Protein AF-A0A4Z0CBY1-F1 (afdb_monomer_lite)

pLDDT: mean 79.62, std 15.65, range [50.09, 97.94]

Secondary structure (DSSP, 8-state):
-----------------------------PPPP----PPPP---TTPPP-------TT-SPPTT-EEEE-TTS-GGGSPPPB-HHHHTT---TT-EEEE-

Foldseek 3Di:
DDDDDDDDDDDDDDDDPDDDPDDDDDPPPDDPPPPPPDPDDPDDPPDPDPPDADDDPPLADDAQWKAKAAPPDDSVRGDDIDHPVVCVVVHDPRIDIGHD

Sequence (100 aa):
MPSVRLVLAALPLAALAACTVNPRPVVVTTPPPVVQATPAPPVVMGAPAAVTIDVPPGQYPAPGSCRIWVPGVAPANQAPSGACDDLQNRVPAGAVLLRG

Radius of gyration: 39.71 Å; chains: 1; bounding box: 47×83×96 Å

Organism: NCBI:txid2530451

Structure (mmCIF, N/CA/C/O backbone):
data_AF-A0A4Z0CBY1-F1
#
_entry.id   AF-A0A4Z0CBY1-F1
#
loop_
_atom_site.group_PDB
_atom_site.id
_atom_site.type_symbol
_atom_site.label_atom_id
_atom_site.label_alt_id
_atom_site.label_comp_id
_atom_site.label_asym_id
_atom_site.label_entity_id
_atom_site.label_seq_id
_atom_site.pdbx_PDB_ins_code
_atom_site.Cartn_x
_atom_site.Cartn_y
_atom_site.Cartn_z
_atom_site.occupancy
_atom_site.B_iso_or_equiv
_atom_site.auth_seq_id
_atom_site.auth_comp_id
_atom_site.auth_asym_id
_atom_site.auth_atom_id
_atom_site.pdbx_PDB_model_num
ATOM 1 N N . MET A 1 1 ? -12.225 70.119 82.633 1.00 50.62 1 MET A N 1
ATOM 2 C CA . MET A 1 1 ? -13.136 69.269 81.838 1.00 50.62 1 MET A CA 1
ATOM 3 C C . MET A 1 1 ? -14.352 70.109 81.482 1.00 50.62 1 MET A C 1
ATOM 5 O O . MET A 1 1 ? -15.044 70.540 82.395 1.00 50.62 1 MET A O 1
ATOM 9 N N . PRO A 1 2 ? -14.541 70.445 80.199 1.00 50.09 2 PRO A N 1
ATOM 10 C CA . PRO A 1 2 ? -15.838 70.120 79.615 1.00 50.09 2 PRO A CA 1
ATOM 11 C C . PRO A 1 2 ? -15.707 69.443 78.248 1.0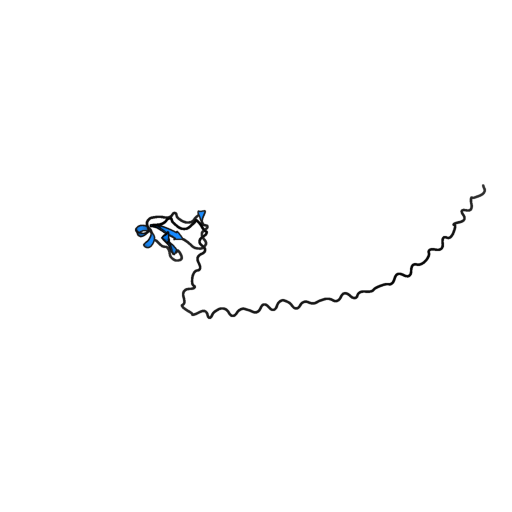0 50.09 2 PRO A C 1
ATOM 13 O O . PRO A 1 2 ? -14.931 69.835 77.380 1.00 50.09 2 PRO A O 1
ATOM 16 N N . SER A 1 3 ? -16.484 68.376 78.131 1.00 53.41 3 SER A N 1
ATOM 17 C CA . SER A 1 3 ? -16.562 67.436 77.027 1.00 53.41 3 SER A CA 1
ATOM 18 C C . SER A 1 3 ? -17.153 68.079 75.772 1.00 53.41 3 SER A C 1
ATOM 20 O O . SER A 1 3 ? -18.231 68.673 75.810 1.00 53.41 3 SER A O 1
ATOM 22 N N . VAL A 1 4 ? -16.453 67.913 74.651 1.00 55.19 4 VAL A N 1
ATOM 23 C CA . VAL A 1 4 ? -16.911 68.282 73.308 1.00 55.19 4 VAL A CA 1
ATOM 24 C C . VAL A 1 4 ? -18.153 67.457 72.967 1.00 55.19 4 VAL A C 1
ATOM 26 O O . VAL A 1 4 ? -18.101 66.229 72.918 1.00 55.19 4 VAL A O 1
ATOM 29 N N . ARG A 1 5 ? -19.288 68.126 72.745 1.00 58.84 5 ARG A N 1
ATOM 30 C CA . ARG A 1 5 ? -20.502 67.506 72.203 1.00 58.84 5 ARG A CA 1
ATOM 31 C C . ARG A 1 5 ? -20.421 67.536 70.681 1.00 58.84 5 ARG A C 1
ATOM 33 O O . ARG A 1 5 ? -20.614 68.582 70.072 1.00 58.84 5 ARG A O 1
ATOM 40 N N . LEU A 1 6 ? -20.115 66.390 70.081 1.00 55.84 6 LEU A N 1
ATOM 41 C CA . LEU A 1 6 ? -20.152 66.208 68.635 1.00 55.84 6 LEU A CA 1
ATOM 42 C C . LEU A 1 6 ? -21.621 66.107 68.194 1.00 55.84 6 LEU A C 1
ATOM 44 O O . LEU A 1 6 ? -22.297 65.123 68.490 1.00 55.84 6 LEU A O 1
ATOM 48 N N . VAL A 1 7 ? -22.134 67.141 67.530 1.00 60.75 7 VAL A N 1
ATOM 49 C CA . VAL A 1 7 ? -23.471 67.126 66.923 1.00 60.75 7 VAL A CA 1
ATOM 50 C C . VAL A 1 7 ? -23.339 66.471 65.549 1.00 60.75 7 VAL A C 1
ATOM 52 O O . VAL A 1 7 ? -22.782 67.069 64.631 1.00 60.75 7 VAL A O 1
ATO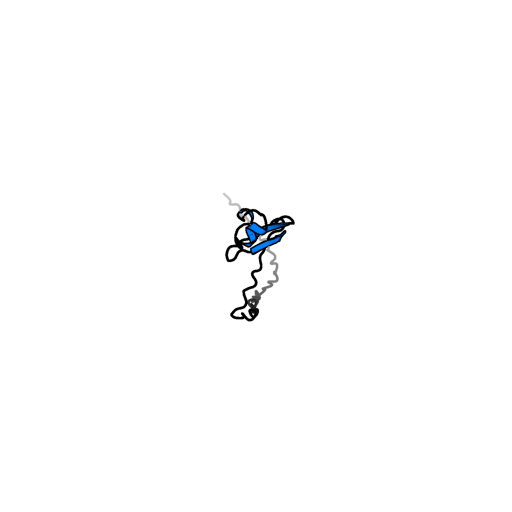M 55 N N . LEU A 1 8 ? -23.803 65.225 65.411 1.00 57.16 8 LEU A N 1
ATOM 56 C CA . LEU A 1 8 ? -23.900 64.570 64.106 1.00 57.16 8 LEU A CA 1
ATOM 57 C C . LEU A 1 8 ? -24.953 65.293 63.255 1.00 57.16 8 LEU A C 1
ATOM 59 O O . LEU A 1 8 ? -26.140 65.278 63.576 1.00 57.16 8 LEU A O 1
ATOM 63 N N . ALA A 1 9 ? -24.511 65.909 62.161 1.00 59.72 9 ALA A N 1
ATOM 64 C CA . ALA A 1 9 ? -25.389 66.433 61.126 1.00 59.72 9 ALA A CA 1
ATOM 65 C C . ALA A 1 9 ? -26.047 65.264 60.374 1.00 59.72 9 ALA A C 1
ATOM 67 O O . ALA A 1 9 ? -25.369 64.445 59.753 1.00 59.72 9 ALA A O 1
ATOM 68 N N . ALA A 1 10 ? -27.374 65.182 60.446 1.00 59.53 10 ALA A N 1
ATOM 69 C CA . ALA A 1 10 ? -28.168 64.223 59.692 1.00 59.53 10 ALA A CA 1
ATOM 70 C C . ALA A 1 10 ? -28.233 64.651 58.216 1.00 59.53 10 ALA A C 1
ATOM 72 O O . ALA A 1 10 ? -28.853 65.662 57.890 1.00 59.53 10 ALA A O 1
ATOM 73 N N . LEU A 1 11 ? -27.606 63.887 57.317 1.00 60.53 11 LEU A N 1
ATOM 74 C CA . LEU A 1 11 ? -27.865 63.992 55.880 1.00 60.53 11 LEU A CA 1
ATOM 75 C C . LEU A 1 11 ? -29.094 63.137 55.527 1.00 60.53 11 LEU A C 1
ATOM 77 O O . LEU A 1 11 ? -29.078 61.937 55.815 1.00 60.53 11 LEU A O 1
ATOM 81 N N . PRO A 1 12 ? -30.140 63.687 54.883 1.00 58.41 12 PRO A N 1
ATOM 82 C CA . PRO A 1 12 ? -31.221 62.863 54.368 1.00 58.41 12 PRO A CA 1
ATOM 83 C C . PRO A 1 12 ? -30.738 62.151 53.097 1.00 58.41 12 PRO A C 1
ATOM 85 O O . PRO A 1 12 ? -30.523 62.778 52.060 1.00 58.41 12 PRO A O 1
ATOM 88 N N . LEU A 1 13 ? -30.553 60.830 53.180 1.00 62.88 13 LEU A N 1
ATOM 89 C CA . LEU A 1 13 ? -30.376 59.979 52.005 1.00 62.88 13 LEU A CA 1
ATOM 90 C C . LEU A 1 13 ? -31.668 60.009 51.177 1.00 62.88 13 LEU A C 1
ATOM 92 O O . LEU A 1 13 ? -32.699 59.486 51.598 1.00 62.88 13 LEU A O 1
ATOM 96 N N . ALA A 1 14 ? -31.608 60.605 49.988 1.00 61.78 14 ALA A N 1
ATOM 97 C CA . ALA A 1 14 ? -32.665 60.499 48.992 1.00 61.78 14 ALA A CA 1
ATOM 98 C C . ALA A 1 14 ? -32.773 59.038 48.515 1.00 61.78 14 ALA A C 1
ATOM 100 O O . ALA A 1 14 ? -31.849 58.500 47.904 1.00 61.78 14 ALA A O 1
ATOM 101 N N . ALA A 1 15 ? -33.897 58.385 48.816 1.00 64.19 15 ALA A N 1
ATOM 102 C CA . ALA A 1 15 ? -34.186 57.025 48.376 1.00 64.19 15 ALA A CA 1
ATOM 103 C C . ALA A 1 15 ? -34.535 57.020 46.878 1.00 64.19 15 ALA A C 1
ATOM 105 O O . ALA A 1 15 ? -35.635 57.401 46.480 1.00 64.19 15 ALA A O 1
ATOM 106 N N . LEU A 1 16 ? -33.595 56.586 46.037 1.00 64.88 16 LEU A N 1
ATOM 107 C CA . LEU A 1 16 ? -33.870 56.257 44.640 1.00 64.88 16 LEU A CA 1
ATOM 108 C C . LEU A 1 16 ? -34.710 54.973 44.606 1.00 64.88 16 LEU A C 1
ATOM 110 O O . LEU A 1 16 ? -34.210 53.887 44.894 1.00 64.88 16 LEU A O 1
ATOM 114 N N . ALA A 1 17 ? -35.995 55.097 44.271 1.00 64.50 17 ALA A N 1
ATOM 115 C CA . ALA A 1 17 ? -36.850 53.956 43.968 1.00 64.50 17 ALA A CA 1
ATOM 116 C C . ALA A 1 17 ? -36.345 53.289 42.678 1.00 64.50 17 ALA A C 1
ATOM 118 O O . ALA A 1 17 ? -36.620 53.747 41.571 1.00 64.50 17 ALA A O 1
ATOM 119 N N . ALA A 1 18 ? -35.547 52.232 42.823 1.00 65.19 18 ALA A N 1
ATOM 120 C CA . ALA A 1 18 ? -35.078 51.426 41.707 1.00 65.19 18 ALA A CA 1
ATOM 121 C C . ALA A 1 18 ? -36.222 50.535 41.197 1.00 65.19 18 ALA A C 1
ATOM 123 O O . ALA A 1 18 ? -36.791 49.750 41.955 1.00 65.19 18 ALA A O 1
ATOM 124 N N . CYS A 1 19 ? -36.555 50.639 39.909 1.00 67.44 19 CYS A N 1
ATOM 125 C CA . CYS A 1 19 ? -37.484 49.734 39.238 1.00 67.44 19 CYS A CA 1
ATOM 126 C C . CYS A 1 19 ? -36.908 48.309 39.259 1.00 67.44 19 CYS A C 1
ATOM 128 O O . CYS A 1 19 ? -35.989 47.996 38.500 1.00 67.44 19 CYS A O 1
ATOM 130 N N . THR A 1 20 ? -37.418 47.432 40.121 1.00 66.88 20 THR A N 1
ATOM 131 C CA . THR A 1 20 ? -36.974 46.036 40.179 1.00 66.88 20 THR A CA 1
ATOM 132 C C . THR A 1 20 ? -37.615 45.241 39.043 1.00 66.88 20 THR A C 1
ATOM 134 O O . THR A 1 20 ? -38.704 44.684 39.162 1.00 66.88 20 THR A O 1
ATOM 137 N N . VAL A 1 21 ? -36.930 45.173 37.901 1.00 68.88 21 VAL A N 1
ATOM 138 C CA . VAL A 1 21 ? -37.229 44.159 36.883 1.00 68.88 21 VAL A CA 1
ATOM 139 C C . VAL A 1 21 ? -36.863 42.811 37.501 1.00 68.88 21 VAL A C 1
ATOM 141 O O . VAL A 1 21 ? -35.699 42.574 37.811 1.00 68.88 21 VAL A O 1
ATOM 144 N N . ASN A 1 22 ? -37.853 41.946 37.730 1.00 71.38 22 ASN A N 1
ATOM 145 C CA . ASN A 1 22 ? -37.641 40.587 38.226 1.00 71.38 22 ASN A CA 1
ATOM 146 C C . ASN A 1 22 ? -37.798 39.598 37.060 1.00 71.38 22 ASN A C 1
ATOM 148 O O . ASN A 1 22 ? -38.897 39.070 36.853 1.00 71.38 22 ASN A O 1
ATOM 152 N N . PRO A 1 23 ? -36.757 39.388 36.232 1.00 72.31 23 PRO A N 1
ATOM 153 C CA . PRO A 1 23 ? -36.848 38.445 35.135 1.00 72.31 23 PRO A CA 1
ATOM 154 C C . PRO A 1 23 ? -36.882 37.033 35.721 1.00 72.31 23 PRO A C 1
ATOM 156 O O . PRO A 1 23 ? -35.905 36.553 36.294 1.00 72.31 23 PRO A O 1
ATOM 159 N N . ARG A 1 24 ? -38.015 36.341 35.572 1.00 77.12 24 ARG A N 1
ATOM 160 C CA . ARG A 1 24 ? -38.037 34.893 35.788 1.00 77.12 24 ARG A CA 1
ATOM 161 C C . ARG A 1 24 ? -37.128 34.250 34.735 1.00 77.12 24 ARG A C 1
ATOM 163 O O . ARG A 1 24 ? -37.316 34.534 33.551 1.00 77.12 24 ARG A O 1
ATOM 170 N N . PRO A 1 25 ? -36.175 33.389 35.121 1.00 75.44 25 PRO A N 1
ATOM 171 C CA . PRO A 1 25 ? -35.390 32.655 34.145 1.00 75.44 25 PRO A CA 1
ATOM 172 C C . PRO A 1 25 ? -36.321 31.699 33.392 1.00 75.44 25 PRO A C 1
ATOM 174 O O . PRO A 1 25 ? -36.916 30.797 33.981 1.00 75.44 25 PRO A O 1
ATOM 177 N N . VAL A 1 26 ? -36.474 31.916 32.085 1.00 75.50 26 VAL A N 1
ATOM 178 C CA . VAL A 1 26 ? -37.129 30.950 31.201 1.00 75.50 26 VAL A CA 1
ATOM 179 C C . VAL A 1 26 ? -36.092 29.884 30.884 1.00 75.50 26 VAL A C 1
ATOM 181 O O . VAL A 1 26 ? -35.126 30.138 30.166 1.00 75.50 26 VAL A O 1
ATOM 184 N N . VAL A 1 27 ? -36.270 28.694 31.451 1.00 76.44 27 VAL A N 1
ATOM 185 C CA . VAL A 1 27 ? -35.451 27.535 31.097 1.00 76.44 27 VAL A CA 1
ATOM 186 C C . VAL A 1 27 ? -35.897 27.082 29.712 1.00 76.44 27 VAL A C 1
ATOM 188 O O . VAL A 1 27 ? -36.935 26.442 29.557 1.00 76.44 27 VAL A O 1
ATOM 191 N N . VAL A 1 28 ? -35.124 27.450 28.694 1.00 77.69 28 VAL A N 1
ATOM 192 C CA . VAL A 1 28 ? -35.289 26.911 27.345 1.00 77.69 28 VAL A CA 1
ATOM 193 C C . VAL A 1 28 ? -34.746 25.488 27.377 1.00 77.69 28 VAL A C 1
ATOM 195 O O . VAL A 1 28 ? -33.553 25.261 27.192 1.00 77.69 28 VAL A O 1
ATOM 198 N N . THR A 1 29 ? -35.608 24.517 27.669 1.00 71.81 29 THR A N 1
ATOM 199 C CA . THR A 1 29 ? -35.266 23.111 27.461 1.00 71.81 29 THR A CA 1
ATOM 200 C C . THR A 1 29 ? -35.297 22.861 25.964 1.00 71.81 29 THR A C 1
ATOM 202 O O . THR A 1 29 ? -36.351 22.574 25.392 1.00 71.81 29 THR A O 1
ATOM 205 N N . THR A 1 30 ? -34.154 23.020 25.304 1.00 77.56 30 THR A N 1
ATOM 206 C CA . THR A 1 30 ? -33.980 22.464 23.968 1.00 77.56 30 THR A CA 1
ATOM 207 C C . THR A 1 30 ? -34.185 20.952 24.074 1.00 77.56 30 THR A C 1
ATOM 209 O O . THR A 1 30 ? -33.515 20.308 24.886 1.00 77.56 30 THR A O 1
ATOM 212 N N . PRO A 1 31 ? -35.129 20.363 23.316 1.00 80.38 31 PRO A N 1
ATOM 213 C CA . PRO A 1 31 ? -35.218 18.916 23.246 1.00 80.38 31 PRO A CA 1
ATOM 214 C C . PRO A 1 31 ? -33.866 18.371 22.762 1.00 80.38 31 PRO A C 1
ATOM 216 O O . PRO A 1 31 ? -33.200 19.031 21.953 1.00 80.38 31 PRO A O 1
ATOM 219 N N . PRO A 1 32 ? -33.429 17.202 23.262 1.00 78.00 32 PRO A N 1
ATOM 220 C CA . PRO A 1 32 ? -32.211 16.584 22.766 1.00 78.00 32 PRO A CA 1
ATOM 221 C C . PRO A 1 32 ? -32.315 16.431 21.243 1.00 78.00 32 PRO A C 1
ATOM 223 O O . PRO A 1 32 ? -33.414 16.169 20.737 1.00 78.00 32 PRO A O 1
ATOM 226 N N . PRO A 1 33 ? -31.209 16.600 20.498 1.00 76.38 33 PRO A N 1
ATOM 227 C CA . PRO A 1 33 ? -31.223 16.342 19.070 1.00 76.38 33 PRO A CA 1
ATOM 228 C C . PRO A 1 33 ? -31.716 14.912 18.860 1.00 76.38 33 PRO A C 1
ATOM 230 O O . PRO A 1 33 ? -31.129 13.959 19.376 1.00 76.38 33 PRO A O 1
ATOM 233 N N . VAL A 1 34 ? -32.831 14.766 18.143 1.00 74.50 34 VAL A N 1
ATOM 234 C CA . VAL A 1 34 ? -33.314 13.453 17.730 1.00 74.50 34 VAL A CA 1
ATOM 235 C C . VAL A 1 34 ? -32.276 12.930 16.750 1.00 74.50 34 VAL A C 1
ATOM 237 O O . VAL A 1 34 ? -32.218 13.368 15.602 1.00 74.50 34 VAL A O 1
ATOM 240 N N . VAL A 1 35 ? -31.411 12.036 17.225 1.00 70.69 35 VAL A N 1
ATOM 241 C CA . VAL A 1 35 ? -30.482 11.305 16.369 1.00 70.69 35 VAL A CA 1
ATOM 242 C C . VAL A 1 35 ? -31.344 10.383 15.517 1.00 70.69 35 VAL A C 1
ATOM 244 O O . VAL A 1 35 ? -31.738 9.300 15.947 1.00 70.69 35 VAL A O 1
ATOM 247 N N . GLN A 1 36 ? -31.716 10.849 14.327 1.00 61.75 36 GLN A N 1
ATOM 248 C CA . GLN A 1 36 ? -32.329 9.993 13.326 1.00 61.75 36 GLN A CA 1
ATOM 249 C C . GLN A 1 36 ? -31.273 8.961 12.948 1.00 61.75 36 GLN A C 1
ATOM 251 O O . GLN A 1 36 ? -30.263 9.295 12.332 1.00 61.75 36 GLN A O 1
ATOM 256 N N . ALA A 1 37 ? -31.478 7.717 13.374 1.00 66.25 37 ALA A N 1
ATOM 257 C CA . ALA A 1 37 ? -30.669 6.614 12.900 1.00 66.25 37 ALA A CA 1
ATOM 258 C C . ALA A 1 37 ? -30.859 6.543 11.383 1.00 66.25 37 ALA A C 1
ATOM 260 O O . ALA A 1 37 ? -31.934 6.180 10.901 1.00 66.25 37 ALA A O 1
ATOM 261 N N . THR A 1 38 ? -29.836 6.940 10.631 1.00 69.25 38 THR A N 1
ATOM 262 C CA . THR A 1 38 ? -29.784 6.682 9.198 1.00 69.25 38 THR A CA 1
ATOM 263 C C . THR A 1 38 ? -29.928 5.171 9.033 1.00 69.25 38 THR A C 1
ATOM 265 O O . THR A 1 38 ? -29.148 4.439 9.652 1.00 69.25 38 THR A O 1
ATOM 268 N N . PRO A 1 39 ? -30.916 4.669 8.270 1.00 71.69 39 PRO A N 1
ATOM 269 C CA . PRO A 1 39 ? -31.013 3.243 8.018 1.00 71.69 39 PRO A CA 1
ATOM 270 C C . PRO A 1 39 ? -29.682 2.783 7.431 1.00 71.69 39 PRO A C 1
ATOM 272 O O . PRO A 1 39 ? -29.229 3.327 6.421 1.00 71.69 39 PRO A O 1
ATOM 275 N N . ALA A 1 40 ? -29.027 1.829 8.094 1.00 66.88 40 ALA A N 1
ATOM 276 C CA . ALA A 1 40 ? -27.856 1.191 7.522 1.00 66.88 40 ALA A CA 1
ATOM 277 C C . ALA A 1 40 ? -28.247 0.663 6.129 1.00 66.88 40 ALA A C 1
ATOM 279 O O . ALA A 1 40 ? -29.354 0.128 5.982 1.00 66.88 40 ALA A O 1
ATOM 280 N N . PRO A 1 41 ? -27.394 0.825 5.101 1.00 75.31 41 PRO A N 1
ATOM 281 C CA . PRO A 1 41 ? -27.658 0.206 3.811 1.00 75.31 41 PRO A CA 1
ATOM 282 C C . PRO A 1 41 ? -27.912 -1.294 4.026 1.00 75.31 41 PRO A C 1
ATOM 284 O O . PRO A 1 41 ? -27.296 -1.884 4.921 1.00 75.31 41 PRO A O 1
ATOM 287 N N . PRO A 1 42 ? -28.824 -1.919 3.257 1.00 68.62 42 PRO A N 1
ATOM 288 C CA . PRO A 1 42 ? -29.117 -3.335 3.412 1.00 68.62 42 PRO A CA 1
ATOM 289 C C . PRO A 1 42 ? -27.815 -4.122 3.277 1.00 68.62 42 PRO A C 1
ATOM 291 O O . PRO A 1 42 ? -27.174 -4.127 2.226 1.00 68.62 42 PRO A O 1
ATOM 294 N N . VAL A 1 43 ? -27.399 -4.746 4.378 1.00 61.84 43 VAL A N 1
ATOM 295 C CA . VAL A 1 43 ? -26.193 -5.564 4.414 1.00 61.84 43 VAL A CA 1
ATOM 296 C C . VAL A 1 43 ? -26.529 -6.842 3.656 1.00 61.84 43 VAL A C 1
ATOM 298 O O . VAL A 1 43 ? -27.196 -7.734 4.177 1.00 61.84 43 VAL A O 1
ATOM 301 N N . VAL A 1 44 ? -26.138 -6.909 2.385 1.00 69.81 44 VAL A N 1
ATOM 302 C CA . VAL A 1 44 ? -26.230 -8.144 1.605 1.00 69.81 44 VAL A CA 1
ATOM 303 C C . VAL A 1 44 ? -25.278 -9.140 2.259 1.00 69.81 44 VAL A C 1
ATOM 305 O O . VAL A 1 44 ? -24.063 -8.948 2.216 1.00 69.81 44 VAL A O 1
ATOM 308 N N . MET A 1 45 ? -25.817 -10.185 2.893 1.00 54.56 45 MET A N 1
ATOM 309 C CA . MET A 1 45 ? -25.024 -11.302 3.411 1.00 54.56 45 MET A CA 1
ATOM 310 C C . MET A 1 45 ? -24.259 -11.935 2.239 1.00 54.56 45 MET A C 1
ATOM 312 O O . MET A 1 45 ? -24.825 -12.710 1.476 1.00 54.56 45 MET A O 1
ATOM 316 N N . GLY A 1 46 ? -22.993 -11.545 2.059 1.00 60.47 46 GLY A N 1
ATOM 317 C CA . GLY A 1 46 ? -22.115 -12.056 1.002 1.00 60.47 46 GLY A CA 1
ATOM 318 C C . GLY A 1 46 ? -21.566 -11.026 0.010 1.00 60.47 46 GLY A C 1
ATOM 319 O O . GLY A 1 46 ? -20.727 -11.399 -0.806 1.00 60.47 46 GLY A O 1
ATOM 320 N N . ALA A 1 47 ? -21.959 -9.748 0.067 1.00 51.97 47 ALA A N 1
ATOM 321 C CA . ALA A 1 47 ? -21.206 -8.723 -0.659 1.00 51.97 47 ALA A CA 1
ATOM 322 C C . ALA A 1 47 ? -19.898 -8.453 0.107 1.00 51.97 47 ALA A C 1
ATOM 324 O O . ALA A 1 47 ? -19.974 -8.143 1.301 1.00 51.97 47 ALA A O 1
ATOM 325 N N . PRO A 1 48 ? -18.705 -8.569 -0.514 1.00 57.75 48 PRO A N 1
ATOM 326 C CA . PRO A 1 48 ? -17.494 -8.115 0.149 1.00 57.75 48 PRO A CA 1
ATOM 327 C C . PRO A 1 48 ? -17.699 -6.638 0.469 1.00 57.75 48 PRO A C 1
ATOM 329 O O . PRO A 1 48 ? -18.040 -5.852 -0.418 1.00 57.75 48 PRO A O 1
ATOM 332 N N . ALA A 1 49 ? -17.549 -6.270 1.742 1.00 61.41 49 ALA A N 1
ATOM 333 C CA . ALA A 1 49 ? -17.506 -4.870 2.118 1.00 61.41 49 ALA A CA 1
ATOM 334 C C . ALA A 1 49 ? -16.454 -4.216 1.220 1.00 61.41 49 ALA A C 1
ATOM 336 O O . ALA A 1 49 ? -15.301 -4.649 1.211 1.00 61.41 49 ALA A O 1
ATOM 337 N N . ALA A 1 50 ? -16.867 -3.248 0.402 1.00 61.25 50 ALA A N 1
ATOM 338 C CA . ALA A 1 50 ? -15.927 -2.487 -0.396 1.00 61.25 50 ALA A CA 1
ATOM 339 C C . ALA A 1 50 ? -14.925 -1.869 0.583 1.00 61.25 50 ALA A C 1
ATOM 341 O O . ALA A 1 50 ? -15.289 -1.030 1.408 1.00 61.25 50 ALA A O 1
ATOM 342 N N . VAL A 1 51 ? -13.685 -2.357 0.558 1.00 64.88 51 VAL A N 1
ATOM 343 C CA . VAL A 1 51 ? -12.630 -1.817 1.407 1.00 64.88 51 VAL A CA 1
ATOM 344 C C . VAL A 1 51 ? -12.227 -0.501 0.763 1.00 64.88 51 VAL A C 1
ATOM 346 O O . VAL A 1 51 ? -11.529 -0.488 -0.247 1.00 64.88 51 VAL A O 1
ATOM 349 N N . THR A 1 52 ? -12.714 0.611 1.306 1.00 74.31 52 THR A N 1
ATOM 350 C CA . THR A 1 52 ? -12.189 1.931 0.957 1.00 74.31 52 THR A CA 1
ATOM 351 C C . THR A 1 52 ? -10.786 2.033 1.538 1.00 74.31 52 THR A C 1
ATOM 353 O O . THR A 1 52 ? -10.594 1.873 2.743 1.00 74.31 52 THR A O 1
ATOM 356 N N . ILE A 1 53 ? -9.798 2.262 0.679 1.00 82.38 53 ILE A N 1
ATOM 357 C CA . ILE A 1 53 ? -8.389 2.307 1.065 1.00 82.38 53 ILE A CA 1
ATOM 358 C C . ILE A 1 53 ? -7.930 3.747 0.940 1.00 82.38 53 ILE A C 1
ATOM 360 O O . ILE A 1 53 ? -7.944 4.308 -0.152 1.00 82.38 53 ILE A O 1
ATOM 364 N N . ASP A 1 54 ? -7.539 4.337 2.063 1.00 87.94 54 ASP A N 1
ATOM 365 C CA . ASP A 1 54 ? -7.001 5.691 2.097 1.00 87.94 54 ASP A CA 1
ATOM 366 C C . ASP A 1 54 ? -5.477 5.625 1.941 1.00 87.94 54 ASP A C 1
ATOM 368 O O . ASP A 1 54 ? -4.756 5.160 2.831 1.00 87.94 54 ASP A O 1
ATOM 372 N N . VAL A 1 55 ? -4.996 6.001 0.756 1.00 92.31 55 VAL A N 1
ATOM 373 C CA . VAL A 1 55 ? -3.569 6.086 0.435 1.00 92.31 55 VAL A CA 1
ATOM 374 C C . VAL A 1 55 ? -3.213 7.569 0.344 1.00 92.31 55 VAL A C 1
ATOM 376 O O . VAL A 1 55 ? -3.669 8.236 -0.591 1.00 92.31 55 VAL A O 1
ATOM 379 N N . PRO A 1 56 ? -2.388 8.103 1.264 1.00 92.06 56 PRO A N 1
ATOM 380 C CA . PRO A 1 56 ? -2.015 9.509 1.238 1.00 92.06 56 PRO A CA 1
ATOM 381 C C . PRO A 1 56 ? -1.328 9.912 -0.079 1.00 92.06 56 PRO A C 1
ATOM 383 O O . PRO A 1 56 ? -0.581 9.113 -0.660 1.00 92.06 56 PRO A O 1
ATOM 386 N N . PRO A 1 57 ? -1.504 11.163 -0.540 1.00 89.88 57 PRO A N 1
ATOM 387 C CA . PRO A 1 57 ? -0.783 11.680 -1.699 1.00 89.88 57 PRO A CA 1
ATOM 388 C C . PRO A 1 57 ? 0.732 11.482 -1.565 1.00 89.88 57 PRO A C 1
ATOM 390 O O . PRO A 1 57 ? 1.303 11.641 -0.487 1.00 89.88 57 PRO A O 1
ATOM 393 N N . GLY A 1 58 ? 1.387 11.108 -2.666 1.00 90.69 58 GLY A N 1
ATOM 394 C CA . GLY A 1 58 ? 2.827 10.823 -2.689 1.00 90.69 58 GLY A CA 1
ATOM 395 C C . GLY A 1 58 ? 3.228 9.443 -2.153 1.00 90.69 58 GLY A C 1
ATOM 396 O O . GLY A 1 58 ? 4.404 9.104 -2.217 1.00 90.69 58 GLY A O 1
ATOM 397 N N . GLN A 1 59 ? 2.282 8.629 -1.665 1.00 95.06 59 GLN A N 1
ATOM 398 C CA . GLN A 1 59 ? 2.548 7.241 -1.253 1.00 95.06 59 GLN A CA 1
ATOM 399 C C . GLN A 1 59 ? 2.272 6.203 -2.345 1.00 95.06 59 GLN A C 1
ATOM 401 O O . GLN A 1 59 ? 2.531 5.010 -2.149 1.00 95.06 59 GLN A O 1
ATOM 406 N N . TYR A 1 60 ? 1.770 6.648 -3.496 1.00 95.44 60 TYR A N 1
ATOM 407 C CA . TYR A 1 60 ? 1.638 5.798 -4.668 1.00 95.44 60 TYR A CA 1
ATOM 408 C C . TYR A 1 60 ? 3.023 5.449 -5.235 1.00 95.44 60 TYR A C 1
ATOM 410 O O . TYR A 1 60 ? 3.927 6.288 -5.206 1.00 95.44 60 TYR A O 1
ATOM 418 N N . PRO A 1 61 ? 3.210 4.216 -5.736 1.00 96.50 61 PRO A N 1
ATOM 419 C CA . PRO A 1 61 ? 4.403 3.858 -6.492 1.00 96.50 61 PRO A CA 1
ATOM 420 C C . PRO A 1 61 ? 4.595 4.776 -7.710 1.00 96.50 61 PRO A C 1
ATOM 422 O O . PRO A 1 61 ? 3.648 5.378 -8.207 1.00 96.50 61 PRO A O 1
ATOM 425 N N . ALA A 1 62 ? 5.831 4.875 -8.198 1.00 96.50 62 ALA A N 1
ATOM 426 C CA . ALA A 1 62 ? 6.124 5.591 -9.436 1.00 96.50 62 ALA A CA 1
ATOM 427 C C . ALA A 1 62 ? 5.537 4.848 -10.655 1.00 96.50 62 ALA A C 1
ATOM 429 O O . ALA A 1 62 ? 5.383 3.621 -10.580 1.00 96.50 62 ALA A O 1
ATOM 430 N N . PRO A 1 63 ? 5.290 5.541 -11.785 1.00 96.81 63 PRO A N 1
ATOM 431 C CA . PRO A 1 63 ? 4.800 4.919 -13.012 1.00 96.81 63 PRO A CA 1
ATOM 432 C C . PRO A 1 63 ? 5.593 3.677 -13.413 1.00 96.81 63 PRO A C 1
ATOM 434 O O . PRO A 1 63 ? 6.821 3.714 -13.502 1.00 96.81 63 PRO A O 1
ATOM 437 N N . GLY A 1 64 ? 4.887 2.567 -13.637 1.00 95.56 64 GLY A N 1
ATOM 438 C CA . GLY A 1 64 ? 5.496 1.284 -14.015 1.00 95.56 64 GLY A CA 1
ATOM 439 C C . GLY A 1 64 ? 6.040 0.445 -12.850 1.00 95.56 64 GLY A C 1
ATOM 440 O O . GLY A 1 64 ? 6.545 -0.652 -13.080 1.00 95.56 64 GLY A O 1
ATOM 441 N N . SER A 1 65 ? 5.907 0.913 -11.606 1.00 97.75 65 SER A N 1
ATOM 442 C CA . SER A 1 65 ? 6.197 0.129 -10.400 1.00 97.75 65 SER A CA 1
ATOM 443 C C . SER A 1 65 ? 4.919 -0.217 -9.635 1.00 97.75 65 SER A C 1
ATOM 445 O O . SER A 1 65 ? 3.874 0.421 -9.796 1.00 97.75 65 SER A O 1
ATOM 447 N N . CYS A 1 66 ? 5.001 -1.246 -8.795 1.00 97.94 66 CYS A N 1
ATOM 448 C CA . CYS A 1 66 ? 3.912 -1.648 -7.915 1.00 97.94 66 CYS A CA 1
ATOM 449 C C . CYS A 1 66 ? 4.329 -1.549 -6.448 1.00 97.94 66 CYS A C 1
ATOM 451 O O . CYS A 1 66 ? 5.514 -1.565 -6.117 1.00 97.94 66 CYS A O 1
ATOM 453 N N . ARG A 1 67 ? 3.345 -1.474 -5.553 1.00 97.25 67 ARG A N 1
ATOM 454 C CA . ARG A 1 67 ? 3.555 -1.459 -4.101 1.00 97.25 67 ARG A CA 1
ATOM 455 C C . ARG A 1 67 ? 2.450 -2.240 -3.410 1.00 97.25 67 ARG A C 1
ATOM 457 O O . ARG A 1 67 ? 1.282 -2.061 -3.736 1.00 97.25 67 ARG A O 1
ATOM 464 N N . ILE A 1 68 ? 2.802 -3.079 -2.442 1.00 97.06 68 ILE A N 1
ATOM 465 C CA . ILE A 1 68 ? 1.814 -3.718 -1.566 1.00 97.06 68 ILE A CA 1
ATOM 466 C C . ILE A 1 68 ? 1.443 -2.720 -0.470 1.00 97.06 68 ILE A C 1
ATOM 468 O O . ILE A 1 68 ? 2.318 -2.222 0.236 1.00 97.06 68 ILE A O 1
ATOM 472 N N . TRP A 1 69 ? 0.153 -2.438 -0.334 1.00 96.31 69 TRP A N 1
ATOM 473 C CA . TRP A 1 69 ? -0.399 -1.553 0.682 1.00 96.31 69 TRP A CA 1
ATOM 474 C C . TRP A 1 69 ? -1.227 -2.347 1.680 1.00 96.31 69 TRP A C 1
ATOM 476 O O . TRP A 1 69 ? -2.205 -3.001 1.309 1.00 96.31 69 TRP A O 1
ATOM 486 N N . VAL A 1 70 ? -0.841 -2.279 2.952 1.00 95.31 70 VAL A N 1
ATOM 487 C CA . VAL A 1 7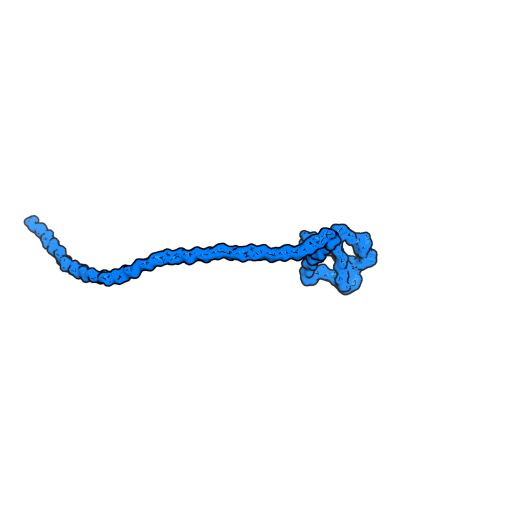0 ? -1.549 -2.947 4.047 1.00 95.31 70 VAL A CA 1
ATOM 488 C C . VAL A 1 70 ? -2.387 -1.911 4.804 1.00 95.31 70 VAL A C 1
ATOM 490 O O . VAL A 1 70 ? -1.812 -1.028 5.444 1.00 95.31 70 VAL A O 1
ATOM 493 N N . PRO A 1 71 ? -3.728 -1.974 4.758 1.00 91.56 71 PRO A N 1
ATOM 494 C CA . PRO A 1 71 ? -4.580 -1.067 5.521 1.00 91.56 71 PRO A CA 1
ATOM 495 C C . PRO A 1 71 ? -4.253 -1.090 7.022 1.00 91.56 71 PRO A C 1
ATOM 497 O O . PRO A 1 71 ? -3.978 -2.142 7.594 1.00 91.56 71 PRO A O 1
ATOM 500 N N . GLY A 1 72 ? -4.269 0.080 7.666 1.00 90.06 72 GLY A N 1
ATOM 501 C CA . GLY A 1 72 ? -3.955 0.231 9.094 1.00 90.06 72 GLY A CA 1
ATOM 502 C C . GLY A 1 72 ? -2.459 0.292 9.432 1.00 90.06 72 GLY A C 1
ATOM 503 O O . GLY A 1 72 ? -2.109 0.661 10.552 1.00 90.06 72 GLY A O 1
ATOM 504 N N . VAL A 1 73 ? -1.566 0.003 8.480 1.00 93.12 73 VAL A N 1
ATOM 505 C CA . VAL A 1 73 ? -0.121 0.199 8.655 1.00 93.12 73 VAL A CA 1
ATOM 506 C C . VAL A 1 73 ? 0.254 1.635 8.285 1.00 93.12 73 VAL A C 1
ATOM 508 O O . VAL A 1 73 ? -0.091 2.132 7.211 1.00 93.12 73 VAL A O 1
ATOM 511 N N . ALA A 1 74 ? 0.982 2.308 9.181 1.00 93.75 74 ALA A N 1
ATOM 512 C CA . ALA A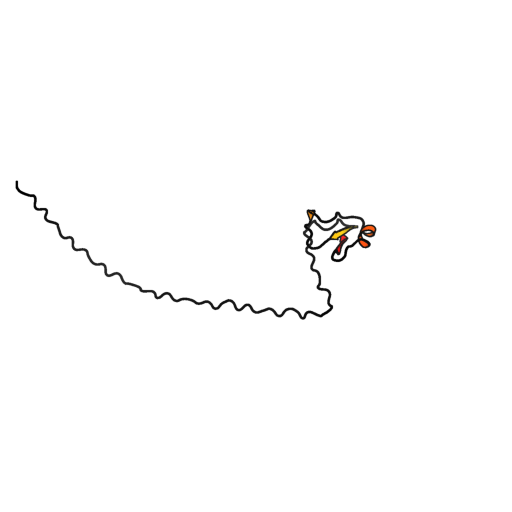 1 74 ? 1.437 3.679 8.969 1.00 93.75 74 ALA A CA 1
ATOM 513 C C . ALA A 1 74 ? 2.296 3.795 7.690 1.00 93.75 74 ALA A C 1
ATOM 515 O O . ALA A 1 74 ? 3.118 2.908 7.447 1.00 93.75 74 ALA A O 1
ATOM 516 N N . PRO A 1 75 ? 2.200 4.889 6.907 1.00 93.81 75 PRO A N 1
ATOM 517 C CA . PRO A 1 75 ? 2.884 4.998 5.613 1.00 93.81 75 PRO A CA 1
ATOM 518 C C . PRO A 1 75 ? 4.406 4.791 5.655 1.00 93.81 75 PRO A C 1
ATOM 520 O O . PRO A 1 75 ? 4.970 4.231 4.718 1.00 93.81 75 PRO A O 1
ATOM 523 N N . ALA A 1 76 ? 5.066 5.198 6.746 1.00 93.94 76 ALA A N 1
ATOM 524 C CA . ALA A 1 76 ? 6.508 5.021 6.947 1.00 93.94 76 ALA A CA 1
ATOM 525 C C . ALA A 1 76 ? 6.926 3.559 7.205 1.00 93.94 76 ALA A C 1
ATOM 527 O O . ALA A 1 76 ? 8.084 3.213 7.000 1.00 93.94 76 ALA A O 1
ATOM 528 N N . ASN A 1 77 ? 5.986 2.711 7.632 1.00 96.50 77 ASN A N 1
ATOM 529 C CA . ASN A 1 77 ? 6.212 1.295 7.939 1.00 96.50 77 ASN A CA 1
ATOM 530 C C . ASN A 1 77 ? 5.732 0.364 6.814 1.00 96.50 77 ASN A C 1
ATOM 532 O O . ASN A 1 77 ? 5.864 -0.854 6.915 1.00 96.50 77 ASN A O 1
ATOM 536 N N . GLN A 1 78 ? 5.131 0.921 5.763 1.00 95.75 78 GLN A N 1
ATOM 537 C CA . GLN A 1 78 ? 4.737 0.170 4.578 1.00 95.75 78 GLN A CA 1
ATOM 538 C C . GLN A 1 78 ? 5.985 -0.297 3.823 1.00 95.75 78 GLN A C 1
ATOM 540 O O . GLN A 1 78 ? 6.993 0.411 3.761 1.00 95.75 78 GLN A O 1
ATOM 545 N N . ALA A 1 79 ? 5.894 -1.459 3.180 1.00 94.50 79 ALA A N 1
ATOM 546 C CA . ALA A 1 79 ? 6.965 -1.970 2.335 1.00 94.50 79 ALA A CA 1
ATOM 547 C C . ALA A 1 79 ? 7.298 -0.992 1.183 1.00 94.50 79 ALA A C 1
ATOM 549 O O . ALA A 1 79 ? 6.431 -0.216 0.746 1.00 94.50 79 ALA A O 1
ATOM 550 N N . PRO A 1 80 ? 8.544 -1.013 0.678 1.00 95.38 80 PRO A N 1
ATOM 551 C CA . PRO A 1 80 ? 8.911 -0.238 -0.498 1.00 95.38 80 PRO A CA 1
ATOM 552 C C . PRO A 1 80 ? 8.186 -0.747 -1.752 1.00 95.38 80 PRO A C 1
ATOM 554 O O . PRO A 1 80 ? 7.690 -1.875 -1.805 1.00 95.38 80 PRO A O 1
ATOM 557 N N . SER A 1 81 ? 8.149 0.097 -2.780 1.00 97.38 81 SER A N 1
ATOM 558 C CA . SER A 1 81 ? 7.717 -0.296 -4.123 1.00 97.38 81 SER A CA 1
ATOM 559 C C . SER A 1 81 ? 8.730 -1.243 -4.777 1.00 97.38 81 SER A C 1
ATOM 561 O O . SER A 1 81 ? 9.904 -1.275 -4.405 1.00 97.38 81 SER A O 1
ATOM 563 N N . GLY A 1 82 ? 8.285 -1.988 -5.783 1.00 96.88 82 GLY A N 1
ATOM 564 C CA . GLY A 1 82 ? 9.109 -2.926 -6.541 1.00 96.88 82 GLY A CA 1
ATOM 565 C C . GLY A 1 82 ? 8.514 -3.258 -7.907 1.00 96.88 82 GLY A C 1
ATOM 566 O O . GLY A 1 82 ? 7.569 -2.610 -8.368 1.00 96.88 82 GLY A O 1
ATOM 567 N N . ALA A 1 83 ? 9.073 -4.277 -8.559 1.00 97.69 83 ALA A N 1
ATOM 568 C CA . ALA A 1 83 ? 8.567 -4.762 -9.836 1.00 97.69 83 ALA A CA 1
ATOM 569 C C . ALA A 1 83 ? 7.171 -5.385 -9.670 1.00 97.69 83 ALA A C 1
ATOM 571 O O . ALA A 1 83 ? 6.911 -6.142 -8.731 1.00 97.69 83 ALA A O 1
ATOM 572 N N . CYS A 1 84 ? 6.264 -5.076 -10.596 1.00 96.88 84 CYS A N 1
ATOM 573 C CA . CYS A 1 84 ? 4.900 -5.599 -10.558 1.00 96.88 84 CYS A CA 1
ATOM 574 C C . CYS A 1 84 ? 4.850 -7.126 -10.681 1.00 96.88 84 CYS A C 1
ATOM 576 O O . CYS A 1 84 ? 4.086 -7.758 -9.952 1.00 96.88 84 CYS A O 1
ATOM 578 N N . ASP A 1 85 ? 5.703 -7.711 -11.525 1.00 96.75 85 ASP A N 1
ATOM 579 C CA . ASP A 1 85 ? 5.750 -9.161 -11.748 1.00 96.75 85 ASP A CA 1
ATOM 580 C C . ASP A 1 85 ? 6.147 -9.941 -10.487 1.00 96.75 85 ASP A C 1
ATOM 582 O O . ASP A 1 85 ? 5.637 -11.038 -10.238 1.00 96.75 85 ASP A O 1
ATOM 586 N N . ASP A 1 86 ? 6.994 -9.338 -9.650 1.00 96.12 86 ASP A N 1
ATOM 587 C CA . ASP A 1 86 ? 7.401 -9.908 -8.369 1.00 96.12 86 ASP A CA 1
ATOM 588 C C . ASP A 1 86 ? 6.302 -9.773 -7.313 1.00 96.12 86 ASP A C 1
ATOM 590 O O . ASP A 1 86 ? 6.029 -10.717 -6.565 1.00 96.12 86 ASP A O 1
ATOM 594 N N . LEU A 1 87 ? 5.681 -8.593 -7.222 1.00 97.00 87 LEU A N 1
ATOM 595 C CA . LEU A 1 87 ? 4.755 -8.267 -6.137 1.00 97.00 87 LEU A CA 1
A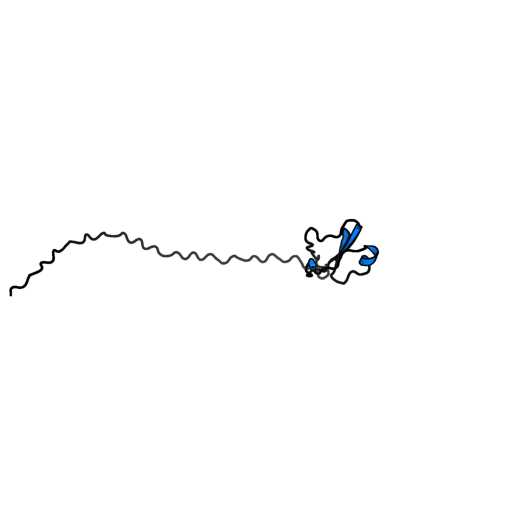TOM 596 C C . LEU A 1 87 ? 3.348 -8.832 -6.341 1.00 97.00 87 LEU A C 1
ATOM 598 O O . LEU A 1 87 ? 2.688 -9.146 -5.350 1.00 97.00 87 LEU A O 1
ATOM 602 N N . GLN A 1 88 ? 2.894 -9.022 -7.583 1.00 95.94 88 GLN A N 1
ATOM 603 C CA . GLN A 1 88 ? 1.550 -9.543 -7.870 1.00 95.94 88 GLN A CA 1
ATOM 604 C C . GLN A 1 88 ? 1.288 -10.926 -7.259 1.00 95.94 88 GLN A C 1
ATOM 606 O O . GLN A 1 88 ? 0.164 -11.225 -6.869 1.00 95.94 88 GLN A O 1
ATOM 611 N N . ASN A 1 89 ? 2.337 -11.736 -7.102 1.00 96.06 89 ASN A N 1
ATOM 612 C CA . ASN A 1 89 ? 2.252 -13.083 -6.534 1.00 96.06 89 ASN A CA 1
ATOM 613 C C . ASN A 1 89 ? 2.492 -13.121 -5.014 1.00 96.06 89 ASN A C 1
ATOM 615 O O . ASN A 1 89 ? 2.515 -14.197 -4.421 1.00 96.06 89 ASN A O 1
ATOM 619 N N . ARG A 1 90 ? 2.719 -11.965 -4.376 1.00 95.69 90 ARG A N 1
ATOM 620 C CA . ARG A 1 90 ? 3.128 -11.859 -2.963 1.00 95.69 90 ARG A CA 1
ATOM 621 C C . ARG A 1 90 ? 2.185 -11.007 -2.120 1.00 95.69 90 ARG A C 1
ATOM 623 O O . ARG A 1 90 ? 2.530 -10.685 -0.988 1.00 95.69 90 ARG A O 1
ATOM 630 N N . VAL A 1 91 ? 1.026 -10.625 -2.658 1.00 95.88 91 VAL A N 1
ATOM 631 C CA . VAL A 1 91 ? 0.040 -9.794 -1.953 1.00 95.88 91 VAL A CA 1
ATOM 632 C C . VAL A 1 91 ? -0.568 -10.598 -0.795 1.00 95.88 91 VAL A C 1
ATOM 634 O O . VAL A 1 91 ? -1.252 -11.591 -1.049 1.00 95.88 91 VAL A O 1
ATOM 637 N N . PRO A 1 92 ? -0.343 -10.209 0.476 1.00 94.44 92 PRO A N 1
ATOM 638 C CA . PRO A 1 92 ? -0.951 -10.890 1.613 1.00 94.44 92 PRO A CA 1
ATOM 639 C C . PRO A 1 92 ? -2.469 -10.688 1.652 1.00 94.44 92 PRO A C 1
ATOM 641 O O . PRO A 1 92 ? -2.997 -9.708 1.123 1.00 94.44 92 PRO A O 1
ATOM 644 N N . ALA A 1 93 ? -3.178 -11.578 2.348 1.00 92.81 93 ALA A N 1
ATOM 645 C CA . ALA A 1 93 ? -4.610 -11.416 2.578 1.00 92.81 93 ALA A CA 1
ATOM 646 C C . ALA A 1 93 ? -4.907 -10.083 3.289 1.00 92.81 93 ALA A C 1
ATOM 648 O O . ALA A 1 93 ? -4.267 -9.740 4.282 1.00 92.81 93 ALA A O 1
ATOM 649 N N . GLY A 1 94 ? -5.882 -9.333 2.770 1.00 90.19 94 GLY A N 1
ATOM 650 C CA . GLY A 1 94 ? -6.263 -8.020 3.300 1.00 90.19 94 GLY A CA 1
ATOM 651 C C . GLY A 1 94 ? -5.359 -6.859 2.869 1.00 90.19 94 GLY A C 1
ATOM 652 O O . GLY A 1 94 ? -5.672 -5.716 3.189 1.00 90.19 94 GLY A O 1
ATOM 653 N N . ALA A 1 95 ? -4.280 -7.118 2.127 1.00 94.38 95 ALA A N 1
ATOM 654 C CA . ALA A 1 95 ? -3.495 -6.083 1.465 1.00 94.38 95 ALA A CA 1
ATOM 655 C C . ALA A 1 95 ? -3.978 -5.862 0.025 1.00 94.38 95 ALA A C 1
ATOM 657 O O . ALA A 1 95 ? -4.670 -6.701 -0.555 1.00 94.38 95 ALA A O 1
ATOM 658 N N . VAL A 1 96 ? -3.569 -4.745 -0.575 1.00 95.12 96 VAL A N 1
ATOM 659 C CA . VAL A 1 96 ? -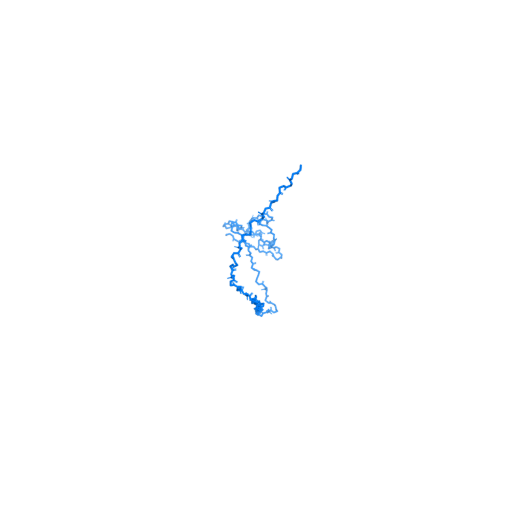3.817 -4.459 -1.993 1.00 95.12 96 VAL A CA 1
ATOM 660 C C . VAL A 1 96 ? -2.539 -4.139 -2.741 1.00 95.12 96 VAL A C 1
ATOM 662 O O . VAL A 1 96 ? -1.581 -3.622 -2.171 1.00 95.12 96 VAL A O 1
ATOM 665 N N . LEU A 1 97 ? -2.534 -4.427 -4.039 1.00 96.12 97 LEU A N 1
ATOM 666 C CA . LEU A 1 97 ? -1.454 -4.037 -4.931 1.00 96.12 97 LEU A CA 1
ATOM 667 C C . LEU A 1 97 ? -1.789 -2.695 -5.584 1.00 96.12 97 LEU A C 1
ATOM 669 O O . LEU A 1 97 ? -2.699 -2.605 -6.406 1.00 96.12 97 LEU A O 1
ATOM 673 N N . LEU A 1 98 ? -1.043 -1.658 -5.225 1.00 96.12 98 LEU A N 1
ATOM 674 C CA . LEU A 1 98 ? -1.095 -0.356 -5.876 1.00 96.12 98 LEU A CA 1
ATOM 675 C C . LEU A 1 98 ? -0.217 -0.374 -7.126 1.00 96.12 98 LEU A C 1
ATOM 677 O O . LEU A 1 98 ? 0.888 -0.923 -7.101 1.00 96.12 98 LEU A O 1
ATOM 681 N N . ARG A 1 99 ? -0.687 0.276 -8.190 1.00 95.75 99 ARG A N 1
ATOM 682 C CA . ARG A 1 99 ? 0.057 0.507 -9.431 1.00 95.75 99 ARG A CA 1
ATOM 683 C C . ARG A 1 99 ? 0.265 2.005 -9.619 1.00 95.75 99 ARG A C 1
ATOM 685 O O . ARG A 1 99 ? -0.666 2.773 -9.374 1.00 95.75 99 ARG A O 1
ATOM 692 N N . GLY A 1 100 ? 1.482 2.377 -10.000 1.00 93.88 100 GLY A N 1
ATOM 693 C CA . GLY A 1 100 ? 1.863 3.753 -10.312 1.00 93.88 100 GLY A CA 1
ATOM 694 C C . GLY A 1 100 ? 1.641 4.109 -11.766 1.00 93.88 100 GLY A C 1
ATOM 695 O O . GLY A 1 100 ? 1.656 3.181 -12.611 1.00 93.88 100 GLY A O 1
#